Protein AF-A0A924AVL0-F1 (afdb_monomer_lite)

Structure (mmCIF, N/CA/C/O backbone):
data_AF-A0A924AVL0-F1
#
_entry.id   AF-A0A924AVL0-F1
#
loop_
_atom_site.group_PDB
_atom_site.id
_atom_site.type_symbol
_atom_site.label_atom_id
_atom_site.label_alt_id
_atom_site.label_comp_id
_atom_site.label_asym_id
_atom_site.label_entity_id
_atom_site.label_seq_id
_atom_site.pdbx_PDB_ins_code
_atom_site.Cartn_x
_atom_site.Cartn_y
_atom_site.Cartn_z
_atom_site.occupancy
_atom_site.B_iso_or_equiv
_atom_site.auth_seq_id
_atom_site.auth_comp_id
_atom_site.auth_asym_id
_atom_site.auth_atom_id
_atom_site.pdbx_PDB_model_num
ATOM 1 N N . ILE A 1 1 ? 15.675 1.283 -23.662 1.00 65.12 1 ILE A N 1
ATOM 2 C CA . ILE A 1 1 ? 14.678 0.741 -22.712 1.00 65.12 1 ILE A CA 1
ATOM 3 C C . ILE A 1 1 ? 14.855 -0.766 -22.669 1.00 65.12 1 ILE A C 1
ATOM 5 O O . ILE A 1 1 ? 14.755 -1.408 -23.709 1.00 65.12 1 ILE A O 1
ATOM 9 N N . SER A 1 2 ? 15.187 -1.307 -21.504 1.00 88.44 2 SER A N 1
ATOM 10 C CA . SER A 1 2 ? 15.286 -2.747 -21.252 1.00 88.44 2 SER A CA 1
ATOM 11 C C . SER A 1 2 ? 13.905 -3.375 -21.033 1.00 88.44 2 SER A C 1
ATOM 13 O O . SER A 1 2 ? 12.939 -2.685 -20.710 1.00 88.44 2 SER A O 1
ATOM 15 N N . GLU A 1 3 ? 13.801 -4.699 -21.153 1.00 89.56 3 GLU A N 1
ATOM 16 C CA . GLU A 1 3 ? 12.559 -5.444 -20.892 1.00 89.56 3 GLU A CA 1
ATOM 17 C C . GLU A 1 3 ? 11.976 -5.151 -19.495 1.00 89.56 3 GLU A C 1
ATOM 19 O O . GLU A 1 3 ? 10.770 -4.966 -19.335 1.00 89.56 3 GLU A O 1
ATOM 24 N N . LYS A 1 4 ? 12.843 -5.021 -18.482 1.00 85.94 4 LYS A N 1
ATOM 25 C CA . LYS A 1 4 ? 12.439 -4.686 -17.108 1.00 85.94 4 LYS A CA 1
ATOM 26 C C . LYS A 1 4 ? 11.859 -3.274 -16.999 1.00 85.94 4 LYS A C 1
ATOM 28 O O . LYS A 1 4 ? 10.903 -3.061 -16.262 1.00 85.94 4 LYS A O 1
ATOM 33 N N . GLU A 1 5 ? 12.409 -2.314 -17.737 1.00 84.94 5 GLU A N 1
ATOM 34 C CA . GLU A 1 5 ? 11.887 -0.943 -17.775 1.00 84.94 5 GLU A CA 1
ATOM 35 C C . GLU A 1 5 ? 10.541 -0.869 -18.506 1.00 84.94 5 GLU A C 1
ATOM 37 O O . GLU A 1 5 ? 9.638 -0.157 -18.061 1.00 84.94 5 GLU A O 1
ATOM 42 N N . TRP A 1 6 ? 10.376 -1.640 -19.585 1.00 90.56 6 TRP A N 1
ATOM 43 C CA . TRP A 1 6 ? 9.097 -1.791 -20.285 1.00 90.56 6 TRP A CA 1
ATOM 44 C C . TRP A 1 6 ? 8.020 -2.379 -19.378 1.00 90.56 6 TRP A C 1
ATOM 46 O O . TRP A 1 6 ? 6.935 -1.807 -19.257 1.00 90.56 6 TRP A O 1
ATOM 56 N N . HIS A 1 7 ? 8.342 -3.477 -18.694 1.00 88.44 7 HIS A N 1
ATOM 57 C CA . HIS A 1 7 ? 7.466 -4.098 -17.708 1.00 88.44 7 HIS A CA 1
ATOM 58 C C . HIS A 1 7 ? 6.999 -3.086 -16.657 1.00 88.44 7 HIS A C 1
ATOM 60 O O . HIS A 1 7 ? 5.800 -2.931 -16.430 1.00 88.44 7 HIS A O 1
ATOM 66 N N . ASP A 1 8 ? 7.932 -2.353 -16.048 1.00 89.12 8 ASP A N 1
ATOM 67 C CA . ASP A 1 8 ? 7.613 -1.398 -14.987 1.00 89.12 8 ASP A CA 1
ATOM 68 C C . ASP A 1 8 ? 6.796 -0.199 -15.497 1.00 89.12 8 ASP A C 1
ATOM 70 O O . ASP A 1 8 ? 5.975 0.352 -14.760 1.00 89.12 8 ASP A O 1
ATOM 74 N N . THR A 1 9 ? 6.976 0.188 -16.761 1.00 88.38 9 THR A N 1
ATOM 75 C CA . THR A 1 9 ? 6.216 1.270 -17.408 1.00 88.38 9 THR A CA 1
ATOM 76 C C . THR A 1 9 ? 4.774 0.851 -17.692 1.00 88.38 9 THR A C 1
ATOM 78 O O . THR A 1 9 ? 3.832 1.591 -17.384 1.00 88.38 9 THR A O 1
ATOM 81 N N . LEU A 1 10 ? 4.582 -0.359 -18.220 1.00 88.81 10 LEU A N 1
ATOM 82 C CA . LEU A 1 10 ? 3.257 -0.931 -18.457 1.00 88.81 10 LEU A CA 1
ATOM 83 C C . LEU A 1 10 ? 2.515 -1.156 -17.140 1.00 88.81 10 LEU A C 1
ATOM 85 O O . LEU A 1 10 ? 1.356 -0.766 -17.011 1.00 88.81 10 LEU A O 1
ATOM 89 N N . LEU A 1 11 ? 3.206 -1.698 -16.135 1.00 88.75 11 LEU A N 1
ATOM 90 C CA . LEU A 1 11 ? 2.649 -1.942 -14.809 1.00 88.75 11 LEU A CA 1
ATOM 91 C C . LEU A 1 11 ? 2.158 -0.649 -14.149 1.00 88.75 11 LEU A C 1
ATOM 93 O O . LEU A 1 11 ? 1.074 -0.629 -13.572 1.00 88.75 11 LEU A O 1
ATOM 97 N N . ARG A 1 12 ? 2.910 0.452 -14.268 1.00 88.88 12 ARG A N 1
ATOM 98 C CA . ARG A 1 12 ? 2.476 1.772 -13.774 1.00 88.88 12 ARG A CA 1
ATOM 99 C C . ARG A 1 12 ? 1.218 2.258 -14.454 1.00 88.88 12 ARG A C 1
ATOM 101 O O . ARG A 1 12 ? 0.279 2.639 -13.765 1.00 88.88 12 ARG A O 1
ATOM 108 N N . SER A 1 13 ? 1.218 2.227 -15.782 1.00 85.94 13 SER A N 1
ATOM 109 C CA . SER A 1 13 ? 0.093 2.699 -16.588 1.00 85.94 13 SER A CA 1
ATOM 110 C C . SER A 1 13 ? -1.170 1.899 -16.261 1.00 85.94 13 SER A C 1
ATOM 112 O O . SER A 1 13 ? -2.243 2.465 -16.053 1.00 85.94 13 SER A O 1
ATOM 114 N N . TRP A 1 14 ? -1.026 0.580 -16.115 1.00 87.12 14 TRP A N 1
ATOM 115 C CA . TRP A 1 14 ? -2.115 -0.311 -15.737 1.00 87.12 14 TRP A CA 1
ATOM 116 C C . TRP A 1 14 ? -2.609 -0.081 -14.302 1.00 87.12 14 TRP A C 1
ATOM 118 O O . TRP A 1 14 ? -3.818 -0.007 -14.084 1.00 87.12 14 TRP A O 1
ATOM 128 N N . LEU A 1 15 ? -1.709 0.073 -13.323 1.00 85.62 15 LEU A N 1
ATOM 129 C CA . LEU A 1 15 ? -2.072 0.347 -11.926 1.00 85.62 15 LEU A CA 1
ATOM 130 C C . LEU A 1 15 ? -2.745 1.710 -11.762 1.00 85.62 15 LEU A C 1
ATOM 132 O O . LEU A 1 15 ? -3.704 1.844 -11.001 1.00 85.62 15 LEU A O 1
ATOM 136 N N . GLU A 1 16 ? -2.267 2.725 -12.476 1.00 85.06 16 GLU A N 1
ATOM 137 C CA . GLU A 1 16 ? -2.881 4.046 -12.479 1.00 85.06 16 GLU A CA 1
ATOM 138 C C . GLU A 1 16 ? -4.309 3.966 -13.020 1.00 85.06 16 GLU A C 1
ATOM 140 O O . GLU A 1 16 ? -5.243 4.409 -12.351 1.00 85.06 16 GLU A O 1
ATOM 145 N N . LEU A 1 17 ? -4.493 3.351 -14.191 1.00 84.06 17 LEU A N 1
ATOM 146 C CA . LEU A 1 17 ? -5.806 3.207 -14.813 1.00 84.06 17 LEU A CA 1
ATOM 147 C C . LEU A 1 17 ? -6.761 2.380 -13.940 1.00 84.06 17 LEU A C 1
ATOM 149 O O . LEU A 1 17 ? -7.883 2.811 -13.676 1.00 84.06 17 LEU A O 1
ATOM 153 N N . SER A 1 18 ? -6.299 1.234 -13.439 1.00 81.81 18 SER A N 1
ATOM 154 C CA . SER A 1 18 ? -7.104 0.320 -12.618 1.00 81.81 18 SER A CA 1
ATOM 155 C C . SER A 1 18 ? -7.495 0.945 -11.281 1.00 81.81 18 SER A C 1
ATOM 157 O O . SER A 1 18 ? -8.617 0.766 -10.812 1.00 81.81 18 SER A O 1
ATOM 159 N N . SER A 1 19 ? -6.598 1.726 -10.672 1.00 79.44 19 SER A N 1
ATOM 160 C CA . SER A 1 19 ? -6.871 2.370 -9.384 1.00 79.44 19 SER A CA 1
ATOM 161 C C . SER A 1 19 ? -7.770 3.603 -9.487 1.00 79.44 19 SER A C 1
ATOM 163 O O . SER A 1 19 ? -8.334 3.998 -8.468 1.00 79.44 19 SER A O 1
ATOM 165 N N . LYS A 1 20 ? -7.938 4.220 -10.670 1.00 76.56 20 LYS A N 1
ATOM 166 C CA . LYS A 1 20 ? -8.811 5.398 -10.854 1.00 76.56 20 LYS A CA 1
ATOM 167 C C . LYS A 1 20 ? -10.290 5.099 -10.595 1.00 76.56 20 LYS A C 1
ATOM 169 O O . LYS A 1 20 ? -11.011 6.017 -10.229 1.00 76.56 20 LYS A O 1
ATOM 174 N N . GLY A 1 21 ? -10.749 3.851 -10.738 1.00 63.72 21 GLY A N 1
ATOM 175 C CA . GLY A 1 21 ? -12.132 3.467 -10.405 1.00 63.72 21 GLY A CA 1
ATOM 176 C C . GLY A 1 21 ? -13.225 4.215 -11.196 1.00 63.72 21 GLY A C 1
ATOM 177 O O . GLY A 1 21 ? -14.370 4.283 -10.745 1.00 63.72 21 GLY A O 1
ATOM 178 N N . GLY A 1 22 ? -12.883 4.785 -12.362 1.00 60.12 22 GLY A N 1
ATOM 179 C CA . GLY A 1 22 ? -13.754 5.638 -13.187 1.00 60.12 22 GLY A CA 1
ATOM 180 C C . GLY A 1 22 ? -13.827 7.113 -12.739 1.00 60.12 22 GLY A C 1
ATOM 181 O O . GLY A 1 22 ? -13.259 7.504 -11.726 1.00 60.12 22 GLY A O 1
ATOM 182 N N . PHE A 1 23 ? -14.555 7.956 -13.484 1.00 50.78 23 PHE A N 1
ATOM 183 C CA . PHE A 1 23 ? -14.723 9.410 -13.244 1.00 50.78 23 PHE A CA 1
ATOM 184 C C . PHE A 1 23 ? -15.604 9.767 -12.024 1.00 50.78 23 PHE A C 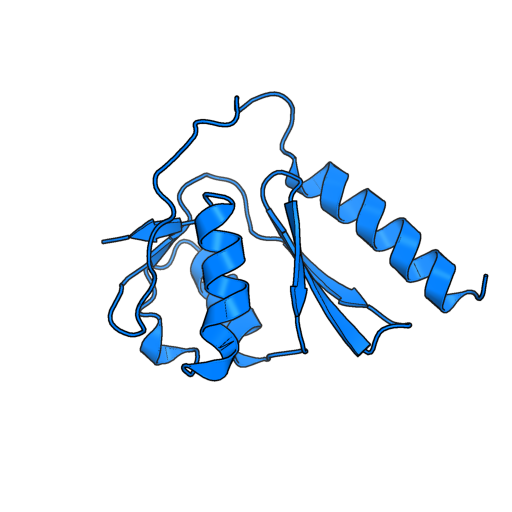1
ATOM 186 O O . PHE A 1 23 ? -16.356 10.738 -12.054 1.00 50.78 23 PHE A O 1
ATOM 193 N N . LYS A 1 24 ? -15.594 8.973 -10.949 1.00 53.81 24 LYS A N 1
ATOM 194 C CA . LYS A 1 24 ? -16.607 9.107 -9.888 1.00 53.81 24 LYS A CA 1
ATOM 195 C C . LYS A 1 24 ? -16.279 10.121 -8.795 1.00 53.81 24 LYS A C 1
ATOM 197 O O . LYS A 1 24 ? -17.194 10.528 -8.093 1.00 53.81 24 LYS A O 1
ATOM 202 N N . ASN A 1 25 ? -15.030 10.571 -8.656 1.00 52.44 25 ASN A N 1
ATOM 203 C CA . ASN A 1 25 ? -14.649 11.433 -7.536 1.00 52.44 25 ASN A CA 1
ATOM 204 C C . ASN A 1 25 ? -13.862 12.668 -7.988 1.00 52.44 25 ASN A C 1
ATOM 206 O O . ASN A 1 25 ? -12.709 12.571 -8.404 1.00 52.44 25 ASN A O 1
ATOM 210 N N . PHE A 1 26 ? -14.477 13.844 -7.837 1.00 49.09 26 PHE A N 1
ATOM 211 C CA . PHE A 1 26 ? -13.771 15.124 -7.860 1.00 49.09 26 PHE A CA 1
ATOM 212 C C . PHE A 1 26 ? -12.760 15.179 -6.699 1.00 49.09 26 PHE A C 1
ATOM 214 O O . PHE A 1 26 ? -13.113 14.805 -5.572 1.00 49.09 26 PHE A O 1
ATOM 221 N N . PRO A 1 27 ? -11.520 15.656 -6.920 1.00 50.94 27 PRO A N 1
ATOM 222 C CA . PRO A 1 27 ? -10.538 15.803 -5.856 1.00 50.94 27 PRO A CA 1
ATOM 223 C C . PRO A 1 27 ? -11.007 16.877 -4.870 1.00 50.94 27 PRO A C 1
ATOM 225 O O . PRO A 1 27 ? -10.827 18.072 -5.080 1.00 50.94 27 PRO A O 1
ATOM 228 N N . GLN A 1 28 ? -11.622 16.456 -3.768 1.00 53.56 28 GLN A N 1
ATOM 229 C CA . GLN A 1 28 ? -11.862 17.345 -2.638 1.00 53.56 28 GLN A CA 1
ATOM 230 C C . GLN A 1 28 ? -10.515 17.635 -1.970 1.00 53.56 28 GLN A C 1
ATOM 232 O O . GLN A 1 28 ? -9.832 16.707 -1.530 1.00 53.56 28 GLN A O 1
ATOM 237 N N . ALA A 1 29 ? -10.143 18.913 -1.875 1.00 49.84 29 ALA A N 1
ATOM 238 C CA . ALA A 1 29 ? -9.004 19.378 -1.089 1.00 49.84 29 ALA A CA 1
ATOM 239 C C . ALA A 1 29 ? -9.250 19.077 0.400 1.00 49.84 29 ALA A C 1
ATOM 241 O O . ALA A 1 29 ? -9.798 19.884 1.147 1.00 49.84 29 ALA A O 1
ATOM 242 N N . LYS A 1 30 ? -8.910 17.861 0.830 1.00 57.22 30 LYS A N 1
ATOM 243 C CA . LYS A 1 30 ? -9.017 17.440 2.227 1.00 57.22 30 LYS A CA 1
ATOM 244 C C . LYS A 1 30 ? -7.736 17.825 2.956 1.00 57.22 30 LYS A C 1
ATOM 246 O O . LYS A 1 30 ? -6.642 17.664 2.415 1.00 57.22 30 LYS A O 1
ATOM 251 N N . LYS A 1 31 ? -7.888 18.328 4.188 1.00 61.00 31 LYS A N 1
ATOM 252 C CA . LYS A 1 31 ? -6.779 18.537 5.133 1.00 61.00 31 LYS A CA 1
ATOM 253 C C . LYS A 1 31 ? -5.896 17.292 5.115 1.00 61.00 31 LYS A C 1
ATOM 255 O O . LYS A 1 31 ? -6.420 16.190 5.258 1.00 61.00 31 LYS A O 1
ATOM 260 N N . GLN A 1 32 ? -4.592 17.470 4.910 1.00 67.75 32 GLN A N 1
ATOM 261 C CA . GLN A 1 32 ? -3.650 16.355 4.902 1.00 67.75 32 GLN A CA 1
ATOM 262 C C . GLN A 1 32 ? -3.709 15.665 6.274 1.00 67.75 32 GLN A C 1
ATOM 264 O O . GLN A 1 32 ? -3.359 16.294 7.277 1.00 67.75 32 GLN A O 1
ATOM 269 N N . PRO A 1 33 ? -4.205 14.419 6.359 1.00 75.12 33 PRO A N 1
ATOM 270 C CA . PRO A 1 33 ? -4.395 13.763 7.644 1.00 75.12 33 PRO A CA 1
ATOM 271 C C . PRO A 1 33 ? -3.026 13.409 8.214 1.00 75.12 33 PRO A C 1
ATOM 273 O O . PRO A 1 33 ? -2.306 12.637 7.598 1.00 75.12 33 PRO A O 1
ATOM 276 N N . LYS A 1 34 ? -2.630 13.948 9.369 1.00 84.56 34 LYS A N 1
ATOM 277 C CA . LYS A 1 34 ? -1.358 13.569 9.998 1.00 84.56 34 LYS A CA 1
ATOM 278 C C . LYS A 1 34 ? -1.524 12.204 10.665 1.00 84.56 34 LYS A C 1
ATOM 280 O O . LYS A 1 34 ? -2.220 12.099 11.675 1.00 84.56 34 LYS A O 1
ATOM 285 N N . LEU A 1 35 ? -0.918 11.166 10.093 1.00 85.38 35 LEU A N 1
ATOM 286 C CA . LEU A 1 35 ? -0.925 9.835 10.688 1.00 85.38 35 LEU A CA 1
ATOM 287 C C . LEU A 1 35 ? 0.118 9.730 11.803 1.00 85.38 35 LEU A C 1
ATOM 289 O O . LEU A 1 35 ? 1.224 10.262 11.729 1.00 85.38 35 LEU A O 1
ATOM 293 N N . SER A 1 36 ? -0.246 8.991 12.838 1.00 87.31 36 SER A N 1
ATOM 294 C CA . SER A 1 36 ? 0.602 8.559 13.938 1.00 87.31 36 SER A CA 1
ATOM 295 C C . 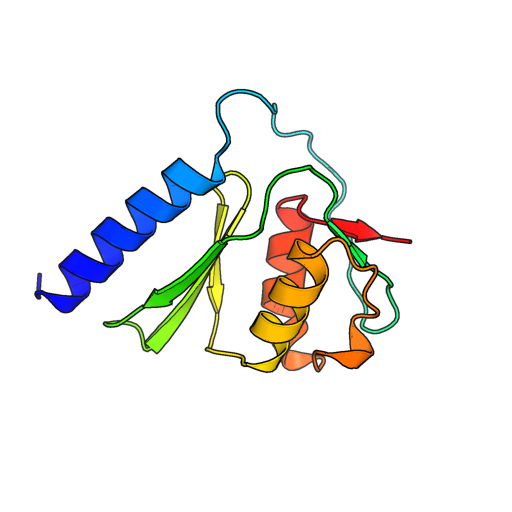SER A 1 36 ? 0.424 7.055 14.127 1.00 87.31 36 SER A C 1
ATOM 297 O O . SER A 1 36 ? -0.622 6.500 13.801 1.00 87.31 36 SER A O 1
ATOM 299 N N . LEU A 1 37 ? 1.421 6.385 14.705 1.00 87.25 37 LEU A N 1
ATOM 300 C CA . LEU A 1 37 ? 1.361 4.937 14.947 1.00 87.25 37 LEU A CA 1
ATOM 301 C C . LEU A 1 37 ? 0.174 4.509 15.828 1.00 87.25 37 LEU A C 1
ATOM 303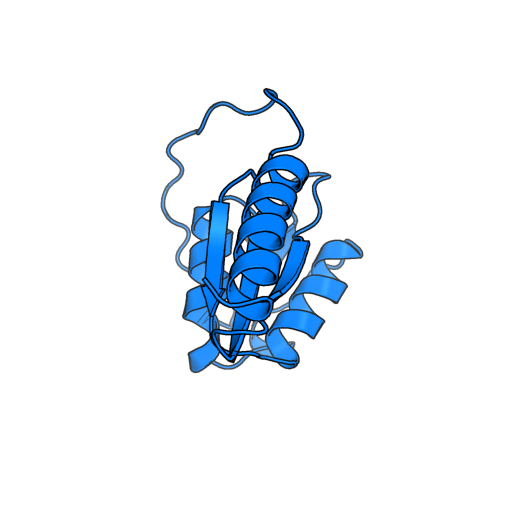 O O . LEU A 1 37 ? -0.251 3.363 15.769 1.00 87.25 37 LEU A O 1
ATOM 307 N N . LYS A 1 38 ? -0.370 5.431 16.628 1.00 89.00 38 LYS A N 1
ATOM 308 C CA . LYS A 1 38 ? -1.507 5.184 17.518 1.00 89.00 38 LYS A CA 1
ATOM 309 C C . LYS A 1 38 ? -2.863 5.280 16.811 1.00 89.00 38 LYS A C 1
ATOM 311 O O . LYS A 1 38 ? -3.875 4.972 17.430 1.00 89.00 38 LYS A O 1
ATOM 316 N N . ASN A 1 39 ? -2.913 5.733 15.556 1.00 88.12 39 ASN A N 1
ATOM 317 C CA . ASN A 1 39 ? -4.182 5.852 14.847 1.00 88.12 39 ASN A CA 1
ATOM 318 C C . ASN A 1 39 ? -4.707 4.480 14.426 1.00 88.12 39 ASN A C 1
ATOM 320 O O . ASN A 1 39 ? -3.961 3.643 13.910 1.00 88.12 39 ASN A O 1
ATOM 324 N N . LYS A 1 40 ? -6.017 4.297 14.597 1.00 91.19 40 LYS A N 1
ATOM 325 C CA . LYS A 1 40 ? -6.768 3.226 13.953 1.00 91.19 40 LYS A CA 1
ATOM 326 C C . LYS A 1 40 ? -7.256 3.730 12.605 1.00 91.19 40 LYS A C 1
ATOM 328 O O . LYS A 1 40 ? -7.736 4.859 12.495 1.00 91.19 40 LYS A O 1
ATOM 333 N N . ILE A 1 41 ? -7.077 2.908 11.583 1.00 91.06 41 ILE A N 1
ATOM 334 C CA . ILE A 1 41 ? -7.441 3.243 10.213 1.00 91.06 41 ILE A CA 1
ATOM 335 C C . ILE A 1 41 ? -8.257 2.130 9.574 1.00 91.06 41 ILE A C 1
ATOM 337 O O . ILE A 1 41 ? -8.058 0.946 9.846 1.00 91.06 41 ILE A O 1
ATOM 341 N N . GLU A 1 42 ? -9.148 2.536 8.684 1.00 90.81 42 GLU A N 1
ATOM 342 C CA . GLU A 1 42 ? -9.909 1.671 7.787 1.00 90.81 42 GLU A CA 1
ATOM 343 C C . GLU A 1 42 ? -9.911 2.275 6.381 1.00 90.81 42 GLU A C 1
ATOM 345 O O . GLU A 1 42 ? -9.632 3.467 6.208 1.00 90.81 42 GLU A O 1
ATOM 350 N N . ILE A 1 43 ? -10.219 1.476 5.360 1.00 87.56 43 ILE A N 1
ATOM 351 C CA . ILE A 1 43 ? -10.330 1.990 3.994 1.00 87.56 43 ILE A CA 1
ATOM 352 C C . ILE A 1 43 ? -11.633 2.780 3.832 1.00 87.56 43 ILE A C 1
ATOM 354 O O . ILE A 1 43 ? -12.721 2.297 4.121 1.00 87.56 43 ILE A O 1
ATOM 358 N N . LYS A 1 44 ? -11.507 4.009 3.323 1.00 78.12 44 LYS A N 1
ATOM 359 C CA . LYS A 1 44 ? -12.598 4.990 3.213 1.00 78.12 44 LYS A CA 1
ATOM 360 C C . LYS A 1 44 ? -13.648 4.663 2.144 1.00 78.12 44 LYS A C 1
ATOM 362 O O . LYS A 1 44 ? -14.766 5.165 2.211 1.00 78.12 44 LYS A O 1
ATOM 367 N N . SER A 1 45 ? -13.279 3.920 1.105 1.00 68.19 45 SER A N 1
ATOM 368 C CA . SER A 1 45 ? -14.119 3.700 -0.080 1.00 68.19 45 SER A CA 1
ATOM 369 C C . SER A 1 45 ? -14.140 2.230 -0.467 1.00 68.19 45 SER A C 1
ATOM 371 O O . SER A 1 45 ? -13.192 1.525 -0.168 1.00 68.19 45 SER A O 1
ATOM 373 N N . ALA A 1 46 ? -15.129 1.789 -1.243 1.00 63.12 46 ALA A N 1
ATOM 374 C CA . ALA A 1 46 ? -15.166 0.426 -1.788 1.00 63.12 46 ALA A CA 1
ATOM 375 C C . ALA A 1 46 ? -13.964 0.052 -2.697 1.00 63.12 46 ALA A C 1
ATOM 377 O O . ALA A 1 46 ? -13.888 -1.073 -3.179 1.00 63.12 46 ALA A O 1
ATOM 378 N N . GLY A 1 47 ? -13.039 0.980 -2.973 1.00 72.88 47 GLY A N 1
ATOM 379 C CA . GLY A 1 47 ? -11.815 0.710 -3.723 1.00 72.88 47 GLY A CA 1
ATOM 380 C C . GLY A 1 47 ? -10.725 0.060 -2.870 1.00 72.88 47 GLY A C 1
ATOM 381 O O . GLY A 1 47 ? -10.433 0.517 -1.767 1.00 72.88 47 GLY A O 1
ATOM 382 N N . SER A 1 48 ? -10.076 -0.967 -3.415 1.00 85.31 48 SER A N 1
ATOM 383 C CA . SER A 1 48 ? -8.881 -1.576 -2.825 1.00 85.31 48 SER A CA 1
ATOM 384 C C . SER A 1 48 ? -7.620 -0.793 -3.190 1.00 85.31 48 SER A C 1
ATOM 386 O O . SER A 1 48 ? -7.486 -0.274 -4.299 1.00 85.31 48 SER A O 1
ATOM 388 N N . ILE A 1 49 ? -6.658 -0.745 -2.272 1.00 89.69 49 ILE A N 1
ATOM 389 C CA . ILE A 1 49 ? -5.302 -0.274 -2.570 1.00 89.69 49 ILE A CA 1
ATOM 390 C C . ILE A 1 49 ? -4.613 -1.372 -3.375 1.00 89.69 49 ILE A C 1
ATOM 392 O O . ILE A 1 49 ? -4.557 -2.510 -2.911 1.00 89.69 49 ILE A O 1
ATOM 396 N N . LEU A 1 50 ? -4.094 -1.048 -4.557 1.00 91.25 50 LEU A N 1
ATOM 397 C CA . LEU A 1 50 ? -3.334 -1.980 -5.393 1.00 91.25 50 LEU A CA 1
ATOM 398 C C . LEU A 1 50 ? -1.837 -1.825 -5.115 1.00 91.25 50 LEU A C 1
ATOM 400 O O . LEU A 1 50 ? -1.380 -0.732 -4.782 1.00 91.25 50 LEU A O 1
ATOM 404 N N . TRP A 1 51 ? -1.064 -2.899 -5.254 1.00 93.19 51 TRP A N 1
ATOM 405 C CA . TRP A 1 51 ? 0.388 -2.844 -5.098 1.00 93.19 51 TRP A CA 1
ATOM 406 C C . TRP A 1 51 ? 1.096 -3.896 -5.949 1.00 93.19 51 TRP A C 1
ATOM 408 O O . TRP A 1 51 ? 0.520 -4.935 -6.274 1.00 93.19 51 TRP A O 1
ATOM 418 N N . SER A 1 52 ? 2.345 -3.623 -6.314 1.00 91.81 52 SER A N 1
ATOM 419 C CA . SER A 1 52 ? 3.209 -4.562 -7.031 1.00 91.81 52 SER A CA 1
ATOM 420 C C . SER A 1 52 ? 4.680 -4.170 -6.886 1.00 91.81 52 SER A C 1
ATOM 422 O O . SER A 1 52 ? 4.989 -3.011 -6.611 1.00 91.81 52 SER A O 1
ATOM 424 N N . ASP A 1 53 ? 5.588 -5.119 -7.081 1.00 91.94 53 ASP A N 1
ATOM 425 C CA . ASP A 1 53 ? 7.026 -4.860 -7.056 1.00 91.94 53 ASP A CA 1
ATOM 426 C C . ASP A 1 53 ? 7.536 -4.488 -8.455 1.00 91.94 53 ASP A C 1
ATOM 428 O O . ASP A 1 53 ? 7.232 -5.140 -9.456 1.00 91.94 53 ASP A O 1
ATOM 432 N N . LEU A 1 54 ? 8.322 -3.417 -8.514 1.00 87.62 54 LEU A N 1
ATOM 433 C CA . LEU A 1 54 ? 8.990 -2.914 -9.708 1.00 87.62 54 LEU A CA 1
ATOM 434 C C . LEU A 1 54 ? 10.301 -3.676 -9.915 1.00 87.62 54 LEU A C 1
ATOM 436 O O . LEU A 1 54 ? 11.161 -3.708 -9.027 1.00 87.62 54 LEU A O 1
ATOM 440 N N . LYS A 1 55 ? 10.462 -4.277 -11.095 1.00 86.31 55 LYS A N 1
ATOM 441 C CA . LYS A 1 55 ? 11.579 -5.176 -11.413 1.00 86.31 55 LYS A CA 1
ATOM 442 C C . LYS A 1 55 ? 12.880 -4.437 -11.713 1.00 86.31 55 LYS A C 1
ATOM 444 O O . LYS A 1 55 ? 13.947 -5.024 -11.530 1.00 86.31 55 LYS A O 1
ATOM 449 N N . SER A 1 56 ? 12.820 -3.201 -12.208 1.00 85.12 56 SER A N 1
ATOM 450 C CA . SER A 1 56 ? 14.013 -2.406 -12.524 1.00 85.12 56 SER A CA 1
ATOM 451 C C . SER A 1 56 ? 14.463 -1.531 -11.353 1.00 85.12 56 SER A C 1
ATOM 453 O O . SER A 1 56 ? 15.657 -1.297 -11.191 1.00 85.12 56 SER A O 1
ATOM 455 N N . GLU A 1 57 ? 13.526 -1.076 -10.513 1.00 85.06 57 GLU A N 1
ATOM 456 C CA . GLU A 1 57 ? 13.802 -0.093 -9.454 1.00 85.06 57 GLU A CA 1
ATOM 457 C C . GLU A 1 57 ? 13.972 -0.694 -8.048 1.00 85.06 57 GLU A C 1
ATOM 459 O O . GLU A 1 57 ? 14.281 0.054 -7.119 1.00 85.06 57 GLU A O 1
ATOM 464 N N . SER A 1 58 ? 13.762 -2.005 -7.861 1.00 88.69 58 SER A N 1
ATOM 465 C CA . SER A 1 58 ? 13.784 -2.669 -6.540 1.00 88.69 58 SER A CA 1
ATOM 466 C C . SER A 1 58 ? 12.902 -1.953 -5.502 1.00 88.69 58 SER A C 1
ATOM 468 O O . SER A 1 58 ? 13.272 -1.786 -4.337 1.00 88.69 58 SER A O 1
ATOM 470 N N . LYS A 1 59 ? 11.737 -1.475 -5.949 1.00 91.44 59 LYS A N 1
ATOM 471 C CA . LYS A 1 59 ? 10.758 -0.708 -5.168 1.00 91.44 59 LYS A CA 1
ATOM 472 C C . LYS A 1 59 ? 9.391 -1.355 -5.272 1.00 91.44 59 LYS A C 1
ATOM 474 O O . LYS A 1 59 ? 9.078 -1.958 -6.290 1.00 91.44 59 LYS A O 1
ATOM 479 N N . THR A 1 60 ? 8.550 -1.145 -4.275 1.00 92.00 60 THR A N 1
ATOM 480 C CA . THR A 1 60 ? 7.129 -1.476 -4.373 1.00 92.00 60 THR A CA 1
ATOM 481 C C . THR A 1 60 ? 6.370 -0.222 -4.781 1.00 92.00 60 THR A C 1
ATOM 483 O O . THR A 1 60 ? 6.618 0.875 -4.268 1.00 92.00 60 THR A O 1
ATOM 486 N N . ILE A 1 61 ? 5.457 -0.371 -5.732 1.00 92.56 61 ILE A N 1
ATOM 487 C CA . ILE A 1 61 ? 4.510 0.665 -6.118 1.00 92.56 61 ILE A CA 1
ATOM 488 C C . ILE A 1 61 ? 3.151 0.367 -5.494 1.00 92.56 61 ILE A C 1
ATOM 490 O O . ILE A 1 61 ? 2.682 -0.766 -5.526 1.00 92.56 61 ILE A O 1
ATOM 494 N N . TYR A 1 62 ? 2.525 1.398 -4.945 1.00 91.81 62 TYR A N 1
ATOM 495 C CA . TYR A 1 62 ? 1.185 1.391 -4.377 1.00 91.81 62 TYR A CA 1
ATOM 496 C C . TYR A 1 62 ? 0.311 2.338 -5.193 1.00 91.81 62 TYR A C 1
ATOM 498 O O . TYR A 1 62 ? 0.758 3.428 -5.558 1.00 91.81 62 TYR A O 1
ATOM 506 N N . ALA A 1 63 ? -0.921 1.938 -5.484 1.00 89.50 63 ALA A N 1
ATOM 507 C CA . ALA A 1 63 ? -1.835 2.706 -6.312 1.00 89.50 63 ALA A CA 1
ATOM 508 C C . ALA A 1 63 ? -3.218 2.811 -5.666 1.00 89.50 63 ALA A C 1
ATOM 510 O O . ALA A 1 63 ? -3.817 1.806 -5.277 1.00 89.50 63 ALA A O 1
ATOM 511 N N . PHE A 1 64 ? -3.730 4.037 -5.571 1.00 87.00 64 PHE A N 1
ATOM 512 C CA . PHE A 1 64 ? -5.076 4.317 -5.078 1.00 87.00 64 PHE A CA 1
ATOM 513 C C . PHE A 1 64 ? -5.631 5.583 -5.739 1.00 87.00 64 PHE A C 1
ATOM 515 O O . PHE A 1 64 ? -4.964 6.618 -5.739 1.00 87.00 64 PHE A O 1
ATOM 522 N N . GLN A 1 65 ? -6.840 5.509 -6.306 1.00 82.12 65 GLN A N 1
ATOM 523 C CA . GLN A 1 65 ? -7.503 6.627 -7.000 1.00 82.12 65 GLN A CA 1
ATOM 524 C C . GLN A 1 65 ? -6.612 7.318 -8.049 1.00 82.12 65 GLN A C 1
ATOM 526 O O . GLN A 1 65 ? -6.585 8.542 -8.160 1.00 82.12 65 GLN A O 1
ATOM 531 N N . GLY A 1 66 ? -5.837 6.538 -8.807 1.00 78.38 66 GLY A N 1
ATOM 532 C CA . GLY A 1 66 ? -4.925 7.053 -9.828 1.00 78.38 66 GLY A CA 1
ATOM 533 C C . GLY A 1 66 ? -3.646 7.693 -9.298 1.00 78.38 66 GLY A C 1
ATOM 534 O O . GLY A 1 66 ? -2.820 8.127 -10.094 1.00 78.38 66 GLY A O 1
ATOM 535 N N . LYS A 1 67 ? -3.439 7.755 -7.979 1.00 84.31 67 LYS A N 1
ATOM 536 C CA . LYS A 1 67 ? -2.158 8.178 -7.411 1.00 84.31 67 LYS A CA 1
ATOM 537 C C . LYS A 1 67 ? -1.242 6.979 -7.258 1.00 84.31 67 LYS A C 1
ATOM 539 O O . LYS A 1 67 ? -1.614 5.989 -6.634 1.00 84.31 67 LYS A O 1
ATOM 544 N N . LEU A 1 68 ? -0.034 7.116 -7.793 1.00 87.75 68 LEU A N 1
ATOM 545 C CA . LEU A 1 68 ? 1.047 6.150 -7.665 1.00 87.75 68 LEU A CA 1
ATOM 546 C C . LEU A 1 68 ? 2.035 6.616 -6.594 1.00 87.75 68 LEU A C 1
ATOM 548 O O . LEU A 1 68 ? 2.526 7.743 -6.635 1.00 87.75 68 LEU A O 1
ATOM 552 N N . ILE A 1 69 ? 2.347 5.740 -5.649 1.00 90.31 69 ILE A N 1
ATOM 553 C CA . ILE A 1 69 ? 3.280 5.984 -4.549 1.00 90.31 69 ILE A CA 1
ATOM 554 C C . ILE A 1 69 ? 4.336 4.896 -4.617 1.00 90.31 69 ILE A C 1
ATOM 556 O O . ILE A 1 69 ? 4.011 3.714 -4.625 1.00 90.31 69 ILE A O 1
ATOM 560 N N . LYS A 1 70 ? 5.607 5.281 -4.681 1.00 90.81 70 LYS A N 1
ATOM 561 C CA . LYS A 1 70 ? 6.718 4.331 -4.668 1.00 90.81 70 LYS A CA 1
ATOM 562 C C . LYS A 1 70 ? 7.390 4.359 -3.312 1.00 90.81 70 LYS A C 1
ATOM 564 O O . LYS A 1 70 ? 7.696 5.441 -2.816 1.00 90.81 70 LYS A O 1
ATOM 569 N N . ASP A 1 71 ? 7.693 3.189 -2.779 1.00 90.12 71 ASP A N 1
ATOM 570 C CA . ASP A 1 71 ? 8.497 3.065 -1.571 1.00 90.12 71 ASP A CA 1
ATOM 571 C C . ASP A 1 71 ? 9.408 1.838 -1.638 1.00 90.12 71 ASP A C 1
ATOM 573 O O . ASP A 1 71 ? 9.346 1.033 -2.575 1.00 90.12 71 ASP A O 1
ATOM 577 N N . LYS A 1 72 ? 10.286 1.700 -0.649 1.00 89.69 72 LYS A N 1
ATOM 578 C CA . LYS A 1 72 ? 11.045 0.471 -0.445 1.00 89.69 72 LYS A CA 1
ATOM 579 C C . LYS A 1 72 ? 10.087 -0.699 -0.172 1.00 89.69 72 LYS A C 1
ATOM 581 O O . LYS A 1 72 ? 9.042 -0.501 0.453 1.00 89.69 72 LYS A O 1
ATOM 586 N N . PRO A 1 73 ? 10.442 -1.922 -0.590 1.00 88.81 73 PRO A N 1
ATOM 587 C CA . PRO A 1 73 ? 9.646 -3.094 -0.264 1.00 88.81 73 PRO A CA 1
ATOM 588 C C . PRO A 1 73 ? 9.530 -3.279 1.251 1.00 88.81 73 PRO A C 1
ATOM 590 O O . PRO A 1 73 ? 10.536 -3.379 1.953 1.00 88.81 73 PRO A O 1
ATOM 593 N N . SER A 1 74 ? 8.296 -3.325 1.757 1.00 90.00 74 SER A N 1
ATOM 594 C CA . SER A 1 74 ? 8.002 -3.577 3.170 1.00 90.00 74 SER A CA 1
ATOM 595 C C . SER A 1 74 ? 6.900 -4.622 3.290 1.00 90.00 74 SER A C 1
ATOM 597 O O . SER A 1 74 ? 5.727 -4.371 3.014 1.00 90.00 74 SER A O 1
ATOM 599 N N . ILE A 1 75 ? 7.278 -5.817 3.754 1.00 90.50 75 ILE A N 1
ATOM 600 C CA . ILE A 1 75 ? 6.346 -6.930 4.003 1.00 90.50 75 ILE A CA 1
ATOM 601 C C . ILE A 1 75 ? 5.262 -6.509 5.002 1.00 90.50 75 ILE A C 1
ATOM 603 O O . ILE A 1 75 ? 4.101 -6.894 4.878 1.00 90.50 75 ILE A O 1
ATOM 607 N N . ASN A 1 76 ? 5.642 -5.701 5.986 1.00 91.25 76 ASN A N 1
ATOM 608 C CA . ASN A 1 76 ? 4.761 -5.206 7.031 1.00 91.25 76 ASN A CA 1
ATOM 609 C C . ASN A 1 76 ? 3.697 -4.252 6.483 1.00 91.25 76 ASN A C 1
ATOM 611 O O . ASN A 1 76 ? 2.517 -4.397 6.808 1.00 91.25 76 ASN A O 1
ATOM 615 N N . LEU A 1 77 ? 4.090 -3.336 5.594 1.00 90.19 77 LEU A N 1
ATOM 616 C CA . LEU A 1 77 ? 3.148 -2.449 4.918 1.00 90.19 77 LEU A CA 1
ATOM 617 C C . LEU A 1 77 ? 2.197 -3.237 4.007 1.00 90.19 77 LEU A C 1
ATOM 619 O O . LEU A 1 77 ? 0.995 -2.991 4.015 1.00 90.19 77 LEU A O 1
ATOM 623 N N . ILE A 1 78 ? 2.698 -4.251 3.296 1.00 92.12 78 ILE A N 1
ATOM 624 C CA . ILE A 1 78 ? 1.858 -5.140 2.480 1.00 92.12 78 ILE A CA 1
ATOM 625 C C . ILE A 1 78 ? 0.860 -5.921 3.351 1.00 92.12 78 ILE A C 1
ATOM 627 O O . ILE A 1 78 ? -0.302 -6.063 2.971 1.00 92.12 78 ILE A O 1
ATOM 631 N N . LYS A 1 79 ? 1.267 -6.411 4.531 1.00 93.69 79 LYS A N 1
ATOM 632 C CA . LYS A 1 79 ? 0.354 -7.069 5.487 1.00 93.69 79 LYS A CA 1
ATOM 633 C C . LYS A 1 79 ? -0.746 -6.120 5.963 1.00 93.69 79 LYS A C 1
ATOM 635 O O . LYS A 1 79 ? -1.908 -6.524 5.977 1.00 93.69 79 LYS A O 1
ATOM 640 N N . LEU A 1 80 ? -0.394 -4.875 6.291 1.00 92.25 80 LEU A N 1
ATOM 641 C CA . LEU A 1 80 ? -1.360 -3.838 6.659 1.00 92.25 80 LEU A CA 1
ATOM 642 C C . LEU A 1 80 ? -2.350 -3.583 5.518 1.00 92.25 80 LEU A C 1
ATOM 644 O O . LEU A 1 80 ? -3.555 -3.623 5.735 1.00 92.25 80 LEU A O 1
ATOM 648 N N . ILE A 1 81 ? -1.856 -3.392 4.293 1.00 91.62 81 ILE A N 1
ATOM 649 C CA . ILE A 1 81 ? -2.697 -3.156 3.112 1.00 91.62 81 ILE A CA 1
ATOM 650 C C . ILE A 1 81 ? -3.638 -4.336 2.854 1.00 91.62 81 ILE A C 1
ATOM 652 O O . ILE A 1 81 ? -4.818 -4.122 2.593 1.00 91.62 81 ILE A O 1
ATOM 656 N N . LYS A 1 82 ? -3.163 -5.581 2.976 1.00 93.06 82 LYS A N 1
ATOM 657 C CA . LYS A 1 82 ? -4.019 -6.774 2.857 1.00 93.06 82 LYS A CA 1
ATOM 658 C C . LYS A 1 82 ? -5.120 -6.795 3.918 1.00 93.06 82 LYS A C 1
ATOM 660 O O . LYS A 1 82 ? -6.269 -7.071 3.584 1.00 93.06 82 LYS A O 1
ATOM 665 N N . ALA A 1 83 ? -4.789 -6.491 5.174 1.00 91.69 83 ALA A N 1
ATOM 666 C CA . ALA A 1 83 ? -5.772 -6.431 6.253 1.00 91.69 83 ALA A CA 1
ATOM 667 C C . ALA A 1 83 ? -6.816 -5.329 5.999 1.00 91.69 83 ALA A C 1
ATOM 669 O O . ALA A 1 83 ? -8.018 -5.585 6.080 1.00 91.69 83 ALA A O 1
ATOM 670 N N . LEU A 1 84 ? -6.372 -4.146 5.582 1.00 91.12 84 LEU A N 1
ATOM 671 C CA . LEU A 1 84 ? -7.237 -3.025 5.229 1.00 91.12 84 LEU A CA 1
ATOM 672 C C . LEU A 1 84 ? -8.154 -3.344 4.040 1.00 91.12 84 LEU A C 1
ATOM 674 O O . LEU A 1 84 ? -9.358 -3.119 4.118 1.00 91.12 84 LEU A O 1
ATOM 678 N N . ASN A 1 85 ? -7.615 -3.939 2.973 1.00 91.12 85 ASN A N 1
ATOM 679 C CA . ASN A 1 85 ? -8.389 -4.367 1.804 1.00 91.12 85 ASN A CA 1
ATOM 680 C C . ASN A 1 85 ? -9.406 -5.472 2.127 1.00 91.12 85 ASN A C 1
ATOM 682 O O . ASN A 1 85 ? -10.385 -5.612 1.403 1.00 91.12 85 ASN A O 1
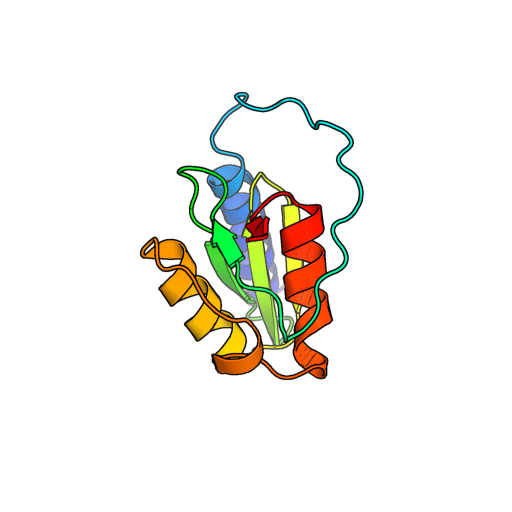ATOM 686 N N . SER A 1 86 ? -9.208 -6.232 3.211 1.00 90.12 86 SER A N 1
ATOM 687 C CA . SER A 1 86 ? -10.206 -7.184 3.723 1.00 90.12 86 SER A CA 1
ATOM 688 C C . SER A 1 86 ? -11.316 -6.533 4.562 1.00 90.12 86 SER A C 1
ATOM 690 O O . SER A 1 86 ? -12.153 -7.239 5.115 1.00 90.12 86 SER A O 1
ATOM 692 N N . GLY A 1 87 ? -11.321 -5.201 4.681 1.00 87.56 87 GLY A N 1
ATOM 693 C CA . GLY A 1 87 ? -12.313 -4.441 5.445 1.00 87.56 87 GLY A CA 1
ATOM 694 C C . GLY A 1 87 ? -12.032 -4.369 6.947 1.00 87.56 87 GLY A C 1
ATOM 695 O O . GLY A 1 87 ? -12.909 -3.976 7.711 1.00 87.56 87 GLY A O 1
ATOM 696 N N . LYS A 1 88 ? -10.832 -4.751 7.404 1.00 89.31 88 LYS A N 1
ATOM 697 C CA . LYS A 1 88 ? -10.483 -4.691 8.829 1.00 89.31 88 LYS A CA 1
ATOM 698 C C . LYS A 1 88 ? -10.071 -3.284 9.240 1.00 89.31 88 LYS A C 1
ATOM 700 O O . LYS A 1 88 ? -9.252 -2.649 8.576 1.00 89.31 88 LYS A O 1
ATOM 705 N N . VAL A 1 89 ? -10.531 -2.870 10.416 1.00 90.94 89 VAL A N 1
ATOM 706 C CA . VAL A 1 89 ? -9.951 -1.741 11.148 1.00 90.94 89 VAL A CA 1
ATOM 707 C C . VAL A 1 89 ? -8.599 -2.173 11.709 1.00 90.94 89 VAL A C 1
ATOM 709 O O . VAL A 1 89 ? -8.510 -3.161 12.438 1.00 90.94 89 VAL A O 1
ATOM 712 N N . CYS A 1 90 ? -7.542 -1.440 11.374 1.00 91.31 90 CYS A N 1
ATOM 713 C CA . CYS A 1 90 ? -6.175 -1.777 11.759 1.00 91.31 90 CYS A CA 1
ATOM 714 C C . CYS A 1 90 ? -5.551 -0.651 12.584 1.00 91.31 90 CYS A C 1
ATOM 716 O O . CYS A 1 90 ? -5.622 0.518 12.203 1.00 91.31 90 CYS A O 1
ATOM 718 N N . LEU A 1 91 ? -4.897 -0.995 13.694 1.00 92.31 91 LEU A N 1
ATOM 719 C CA . LEU A 1 91 ? -4.018 -0.073 14.408 1.00 92.31 91 LEU A CA 1
ATOM 720 C C . LEU A 1 91 ? -2.655 -0.046 13.703 1.00 92.31 91 LEU A C 1
ATOM 722 O O . LEU A 1 91 ? -2.062 -1.093 13.448 1.00 92.31 91 LEU A O 1
ATOM 726 N N . ILE A 1 92 ? -2.152 1.144 13.369 1.00 90.44 92 ILE A N 1
ATOM 727 C CA . ILE A 1 92 ? -0.931 1.281 12.554 1.00 90.44 92 ILE A CA 1
ATOM 728 C C . ILE A 1 92 ? 0.284 0.633 13.238 1.00 90.44 92 ILE A C 1
ATOM 730 O O . ILE A 1 92 ? 1.078 -0.035 12.567 1.00 90.44 92 ILE A O 1
ATOM 734 N N . SER A 1 93 ? 0.411 0.785 14.560 1.00 90.56 93 SER A N 1
ATOM 735 C CA . SER A 1 93 ? 1.517 0.220 15.344 1.00 90.56 93 SER A CA 1
ATOM 736 C C . SER A 1 93 ? 1.598 -1.304 15.317 1.00 90.56 93 SER A C 1
ATOM 738 O O . SER A 1 93 ? 2.678 -1.836 15.559 1.00 90.56 93 SER A O 1
ATOM 740 N N . ASP A 1 94 ? 0.500 -2.001 15.011 1.00 90.50 94 ASP A N 1
ATOM 741 C CA . ASP A 1 94 ? 0.472 -3.470 14.991 1.00 90.50 94 ASP A CA 1
ATOM 742 C C . ASP A 1 94 ? 1.196 -4.041 13.768 1.00 90.50 94 ASP A C 1
ATOM 744 O O . ASP A 1 94 ? 1.616 -5.198 13.765 1.00 90.50 94 ASP A O 1
ATOM 748 N N . TYR A 1 95 ? 1.350 -3.228 12.722 1.00 89.62 95 TYR A N 1
ATOM 749 C CA . TYR A 1 95 ? 1.907 -3.670 11.451 1.00 89.62 95 TYR A CA 1
ATOM 750 C C . TYR A 1 95 ? 3.232 -2.993 11.144 1.00 89.62 95 TYR A C 1
ATOM 752 O O . TYR A 1 95 ? 4.197 -3.676 10.808 1.00 89.62 95 TYR A O 1
ATOM 760 N N . ILE A 1 96 ? 3.298 -1.663 11.229 1.00 88.12 96 ILE A N 1
ATOM 761 C CA . ILE A 1 96 ? 4.426 -0.900 10.688 1.00 88.12 96 ILE A CA 1
ATOM 762 C C . ILE A 1 96 ? 5.156 -0.082 11.754 1.00 88.12 96 ILE A C 1
ATOM 764 O O . ILE A 1 96 ? 4.589 0.356 12.754 1.00 88.12 96 ILE A O 1
ATOM 768 N N . LYS A 1 97 ? 6.450 0.151 11.516 1.00 84.50 97 LYS A N 1
ATOM 769 C CA . LYS A 1 97 ? 7.295 1.022 12.345 1.00 84.50 97 LYS A CA 1
ATOM 770 C C . LYS A 1 97 ? 7.327 2.433 11.761 1.00 84.50 97 LYS A C 1
ATOM 772 O O . LYS A 1 97 ? 6.997 2.647 10.601 1.00 84.50 97 LYS A O 1
ATOM 777 N N . LEU A 1 98 ? 7.813 3.391 12.550 1.00 79.06 98 LEU A N 1
ATOM 778 C CA . LEU A 1 98 ? 7.846 4.820 12.205 1.00 79.06 98 LEU A CA 1
ATOM 779 C C . LEU A 1 98 ? 8.529 5.126 10.852 1.00 79.06 98 LEU A C 1
ATOM 781 O O . LEU A 1 98 ? 8.165 6.089 10.189 1.00 79.06 98 LEU A O 1
ATOM 785 N N . LYS A 1 99 ? 9.475 4.278 10.421 1.00 74.94 99 LYS A N 1
ATOM 786 C CA . LYS A 1 99 ? 10.190 4.387 9.136 1.00 74.94 99 LYS A CA 1
ATOM 787 C C . LYS A 1 99 ? 9.297 4.167 7.906 1.00 74.94 99 LYS A C 1
ATOM 789 O O . LYS A 1 99 ? 9.538 4.793 6.882 1.00 74.94 99 LYS A O 1
ATOM 794 N N . ASP A 1 100 ? 8.257 3.344 8.033 1.00 72.94 100 ASP A N 1
ATOM 795 C CA . ASP A 1 100 ? 7.342 2.976 6.940 1.00 72.94 100 ASP A CA 1
ATOM 796 C C . ASP A 1 100 ? 6.089 3.878 6.918 1.00 72.94 100 ASP A C 1
ATOM 798 O O . ASP A 1 100 ? 5.171 3.696 6.116 1.00 72.94 100 ASP A O 1
ATOM 802 N N . LEU A 1 101 ? 6.028 4.873 7.814 1.00 84.25 101 LEU A N 1
ATOM 803 C CA . LEU A 1 101 ? 4.882 5.772 7.946 1.00 84.25 101 LEU A CA 1
ATOM 804 C C . LEU A 1 101 ? 4.762 6.731 6.753 1.00 84.25 101 LEU A C 1
ATOM 806 O O . LEU A 1 101 ? 3.667 7.200 6.464 1.00 84.25 101 LEU A O 1
ATOM 810 N N . THR A 1 102 ? 5.851 6.988 6.026 1.00 86.62 102 THR A N 1
ATOM 811 C CA . THR A 1 102 ? 5.885 7.913 4.883 1.00 86.62 102 THR A CA 1
ATOM 812 C C . THR A 1 102 ? 4.988 7.457 3.730 1.00 86.62 102 THR A C 1
ATOM 814 O O . THR A 1 102 ? 4.183 8.245 3.231 1.00 86.62 102 THR A O 1
ATOM 817 N N . ALA A 1 103 ? 5.067 6.186 3.319 1.00 85.81 103 ALA A N 1
ATOM 818 C CA . ALA A 1 103 ? 4.200 5.659 2.263 1.00 85.81 103 ALA A CA 1
ATOM 819 C C . ALA A 1 103 ? 2.734 5.608 2.702 1.00 85.81 103 ALA A C 1
ATOM 821 O O . ALA A 1 103 ? 1.837 5.961 1.932 1.00 85.81 103 ALA A O 1
ATOM 822 N N . LEU A 1 104 ? 2.486 5.248 3.964 1.00 88.75 104 LEU A N 1
ATOM 823 C CA . LEU A 1 104 ? 1.141 5.261 4.527 1.00 88.75 104 LEU A CA 1
ATOM 824 C C . LEU A 1 104 ? 0.566 6.686 4.580 1.00 88.75 104 LEU A C 1
ATOM 826 O O . LEU A 1 104 ? -0.592 6.902 4.233 1.00 88.75 104 LEU A O 1
ATOM 830 N N . GLN A 1 105 ? 1.383 7.677 4.931 1.00 89.00 105 GLN A N 1
ATOM 831 C CA . GLN A 1 105 ? 1.029 9.094 4.914 1.00 89.00 105 GLN A CA 1
ATOM 832 C C . GLN A 1 105 ? 0.680 9.571 3.498 1.00 89.00 105 GLN A C 1
ATOM 834 O O . GLN A 1 105 ? -0.305 10.288 3.319 1.00 89.00 105 GLN A O 1
ATOM 839 N N . ALA A 1 106 ? 1.425 9.135 2.480 1.00 87.25 106 ALA A N 1
ATOM 840 C CA . ALA A 1 106 ? 1.114 9.438 1.085 1.00 87.25 106 ALA A CA 1
ATOM 841 C C . ALA A 1 106 ? -0.229 8.822 0.642 1.00 87.25 106 ALA A C 1
ATOM 843 O O . ALA A 1 106 ? -1.026 9.503 -0.006 1.00 87.25 106 ALA A O 1
ATOM 844 N N . LEU A 1 107 ? -0.527 7.582 1.051 1.00 86.81 107 LEU A N 1
ATOM 845 C CA . LEU A 1 107 ? -1.825 6.930 0.814 1.00 86.81 107 LEU A CA 1
ATOM 846 C C . LEU A 1 107 ? -2.969 7.646 1.553 1.00 86.81 107 LEU A C 1
ATOM 848 O O . LEU A 1 107 ? -4.055 7.834 1.004 1.00 86.81 107 LEU A O 1
ATOM 852 N N . ALA A 1 108 ? -2.720 8.132 2.768 1.00 87.44 108 ALA A N 1
ATOM 853 C CA . ALA A 1 108 ? -3.688 8.922 3.524 1.00 87.44 108 ALA A CA 1
ATOM 854 C C . ALA A 1 108 ? -3.992 10.260 2.833 1.00 87.44 108 ALA A C 1
ATOM 856 O O . ALA A 1 108 ? -5.155 10.636 2.687 1.00 87.4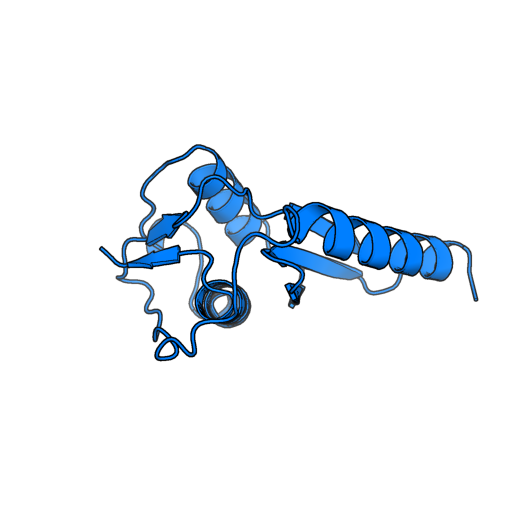4 108 ALA A O 1
ATOM 857 N N . CYS A 1 109 ? -2.964 10.940 2.318 1.00 83.75 109 CYS A N 1
ATOM 858 C CA . CYS A 1 109 ? -3.105 12.137 1.481 1.00 83.75 109 CYS A CA 1
ATOM 859 C C . CYS A 1 109 ? -3.774 11.848 0.123 1.00 83.75 109 CYS A C 1
ATOM 861 O O . CYS A 1 109 ? -4.311 12.757 -0.515 1.00 83.75 109 CYS A O 1
ATOM 863 N N . ALA A 1 110 ? -3.757 10.596 -0.342 1.00 79.69 110 ALA A N 1
ATOM 864 C CA . ALA A 1 110 ? -4.548 10.138 -1.483 1.00 79.69 110 ALA A CA 1
ATOM 865 C C . ALA A 1 110 ? -6.023 9.879 -1.127 1.00 79.69 110 ALA A C 1
ATOM 867 O O . ALA A 1 110 ? -6.817 9.595 -2.016 1.00 79.69 110 ALA A O 1
ATOM 868 N N . GLY A 1 111 ? -6.406 10.010 0.147 1.00 80.19 111 GLY A N 1
ATOM 869 C CA . GLY A 1 111 ? -7.772 9.790 0.612 1.00 80.19 111 GLY A CA 1
ATOM 870 C C . GLY A 1 111 ? -8.123 8.320 0.831 1.00 80.19 111 GLY A C 1
ATOM 871 O O . GLY A 1 111 ? -9.308 8.000 0.888 1.00 80.19 111 GLY A O 1
ATOM 872 N N . ALA A 1 112 ? -7.123 7.438 0.959 1.00 84.56 112 ALA A N 1
ATOM 873 C CA . ALA A 1 112 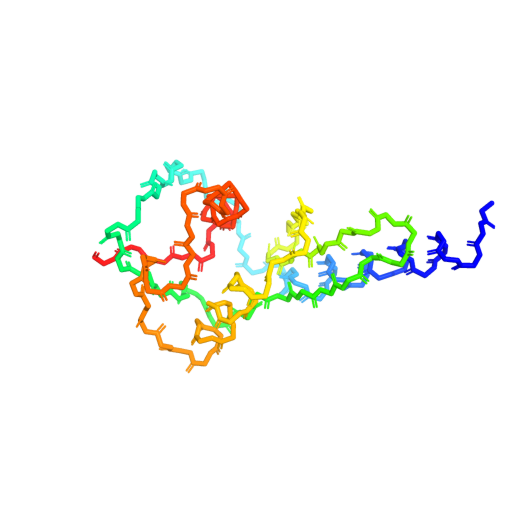? -7.342 6.001 1.118 1.00 84.56 112 ALA A CA 1
ATOM 874 C C . ALA A 1 112 ? -8.023 5.620 2.438 1.00 84.56 112 ALA A C 1
ATOM 876 O O . ALA A 1 112 ? -8.741 4.622 2.484 1.00 84.56 112 ALA A O 1
ATOM 877 N N . PHE A 1 113 ? -7.834 6.413 3.499 1.00 86.62 113 PHE A N 1
ATOM 878 C CA . PHE A 1 113 ? -8.195 6.008 4.858 1.00 86.62 113 PHE A CA 1
ATOM 879 C C . PHE A 1 113 ? -9.222 6.920 5.530 1.00 86.62 113 PHE A C 1
ATOM 881 O O . PHE A 1 113 ? -9.227 8.139 5.323 1.00 86.62 113 PHE A O 1
ATOM 888 N N . HIS A 1 114 ? -10.048 6.324 6.388 1.00 81.94 114 HIS A N 1
ATOM 889 C CA . HIS A 1 114 ? -10.682 7.008 7.512 1.00 81.94 114 HIS A CA 1
ATOM 890 C C . HIS A 1 114 ? -9.859 6.775 8.779 1.00 81.94 114 HIS A C 1
ATOM 892 O O . HIS A 1 114 ? -9.357 5.676 9.004 1.00 81.94 114 HIS A O 1
ATOM 898 N N . GLN A 1 115 ? -9.701 7.831 9.576 1.00 80.12 115 GLN A N 1
ATOM 899 C CA . GLN A 1 115 ? -9.115 7.760 10.913 1.00 80.12 115 GLN A CA 1
ATOM 900 C C . GLN A 1 115 ? -10.261 7.652 11.919 1.00 80.12 115 GLN A C 1
ATOM 902 O O . GLN A 1 115 ? -11.194 8.455 11.845 1.00 80.12 115 GLN A O 1
ATOM 907 N N . LEU A 1 116 ? -10.173 6.665 12.811 1.00 72.38 116 LEU A N 1
ATOM 908 C CA . LEU A 1 116 ? -11.112 6.435 13.912 1.00 72.38 116 LEU A CA 1
ATOM 909 C C . LEU A 1 116 ? -10.534 6.939 15.237 1.00 72.38 116 LEU A C 1
ATOM 911 O O . LEU A 1 116 ? -9.294 6.831 15.418 1.00 72.38 116 LEU A O 1
#

Sequence (116 aa):
ISEKEWHDTLLRSWLELSSKGGFKNFPQAKKQPKLSLKNKIEIKSAGSILWSDLKSESKTIYAFQGKLIKDKPSINLIKLIKALNSGKVCLISDYIKLKDLTALQALACAGAFHQL

pLDDT: mean 83.29, std 11.06, range [49.09, 93.69]

Secondary structure (DSSP, 8-state):
--HHHHHHHHHHHHHHHHHT-SS-------------TT-EEEESSSPPPEEEEETTTTEEEEEETTEEEEE---HHHHHHHHHHHTT--EEGGGT--GGGHHHHHHHHHTT-EEE-

Foldseek 3Di:
DDPLVVVLVVVLVVLLVVQLVPPPDDDDPDDQDDDDLQWWKAFPDLGAWDWDARPPPCWIWIHHSSDIDIDHDDPLVVVVSVCRNVGDTDRNNVRDDPVPVVSVSVCVSVVGIDTD

Radius of gyration: 14.18 Å; chains: 1; bounding box: 32×27×40 Å

=== Feature glossary ===
The record interleaves many kinds of information about one protein. Here is each kind framed as the question it answers.

Q: Are the domains correctly placed relative to each other?
A: Predicted aligned error is AlphaFold's pairwise confidence. Unlike pLDDT (per-residue), PAE is per-residue-pair and captures whether two parts of the structure are correctly placed relative to each other. Units are ångströms of expected positional error.

Q: Which residues are in helices, strands, or loops?
A: Eight-state secondary structure (DSSP): H is the canonical α-helix, G the tighter 3₁₀-helix, I the wider π-helix; E/B are β-structure, T and S are turns and bends, and '-' is everything else. DSSP derives these from the pattern of main-chain N–H···O=C hydrogen bonds, not from the sequence.

Q: What if only a Cα trace is available?
A: P-SEA three-state annotation labels each residue as helix, strand, or coil based purely on the geometry of the Cα trace. It serves as a fallback when the full backbone (and thus DSSP) is unavailable.

Q: What are the backbone torsion angles?
A: φ (phi) and ψ (psi) are the two rotatable backbone dihedrals per residue: φ is the C(i-1)–N–Cα–C torsion, ψ is the N–Cα–C–N(i+1) torsion, both in degrees on (−180°, 180°]. α-helical residues cluster near (−60°, −45°); β-strand residues near (−120°, +130°). A Ramachandran plot is simply a scatter of (φ, ψ) for every residue.

Q: What known structures does this most resemble?
A: Structural nearest neighbors (via Foldseek easy-search vs the PDB). Reported per hit: target PDB id, E-value, and alignment TM-score. A TM-score above ~0.5 is the conventional threshold for 'same fold'.

Q: What family and function is it annotated with?
A: Database cross-references. InterPro integrates a dozen domain/family signature databases into unified entries with residue-range hits. GO terms attach function/process/location labels with evidence codes. CATH codes position the fold in a four-level structural taxonomy. Organism is the NCBI-taxonomy species name.

Q: Which residues are buried vs exposed?
A: Solvent accessibility: the surface area of each residue that a 1.4 Å water probe can touch, in Å². When only backbone atoms are present the absolute values are lower than full-atom SASA (side chains contribute most of the area) and are flagged as backbone-only.

Q: What do the diagnostic plots show?
A: Three diagnostic plots accompany the record. The Cα contact map visualizes the tertiary structure as a 2D adjacency matrix (8 Å cutoff, sequence-local contacts suppressed). The Ramachandran plot shows the distribution of backbone (φ, ψ) torsions, with points in the α and β basins reflecting secondary structure content. The PAE plot shows AlphaFold's inter-residue confidence as a color matrix.

Q: What is the amino-acid chain?
A: The amino-acid sequence is the protein's primary structure: the linear order of residues from the N-terminus to the C-terminus, written in one-letter code. Everything else here — the 3D coordinates, the secondary structure, the domain annotations — is ultimately a consequence of this string.

Q: What do the rendered images show?
A: The six renders are orthographic views along the three Cartesian axes in both directions. Representation (cartoon, sticks, or surface) and color scheme (sequence-rainbow or by-chain) vary across proteins so the training set covers all the common visualization conventions.

Q: Where is each backbone atom in 3D?
A: The mmCIF table is the protein's shape written out atom by atom. For each backbone N, Cα, C, and carbonyl O, it records an (x, y, z) coordinate triple in Å plus the residue type, chain letter, and residue number.

Q: How mobile is each atom in the crystal?
A: For experimental (PDB) structures, the B-factor (temperature factor) quantifies the positional spread of each atom in the crystal — a combination of thermal vibration and static disorder — in units of Å². High B-factors mark flexible loops or poorly resolved regions; low B-factors mark the rigid, well-ordered core.

Q: How big and how compact is the whole molecule?
A: Three whole-structure scalars: the radius of gyration (RMS distance of Cα from centroid, in Å), the count of Cα–Cα contacts (pairs closer than 8 Å and separated by more than four residues in sequence — i.e. tertiary, not local, contacts), and the bounding-box dimensions. Together they distinguish compact globular folds from extended fibres or disordered chains.

Q: What does the local fold look like, residue by residue?
A: A 3Di character summarizes, for each residue, the relative orientation of the Cα frame of its nearest spatial neighbor. Because it encodes fold topology rather than chemistry, 3Di alignments detect remote structural similarity that sequence alignment misses.

Q: How confident is the AlphaFold model at each residue?
A: For AlphaFold models, the B-factor field carries pLDDT — the model's own estimate of local accuracy on a 0–100 scale. Regions with pLDDT<50 should be treated as essentially unmodeled; they often correspond to intrinsically disordered segments.